Protein AF-A0A9W7IMT5-F1 (afdb_monomer)

Organism: Hibiscus trionum (NCBI:txid183268)

Secondary structure (DSSP, 8-state):
---TTSSSPPPP-----TTT-HHHHHHTT--SSS-EEEEETTEEEEEE-S---HHHHHHHHHHHHH--PPPTT---TT---EEPPP-----

Radius of gyration: 13.96 Å; Cα contacts (8 Å, |Δi|>4): 87; chains: 1; bounding box: 31×29×39 Å

Structure (mmCIF, N/CA/C/O backbone):
data_AF-A0A9W7IMT5-F1
#
_entry.id   AF-A0A9W7IMT5-F1
#
loop_
_atom_site.group_PDB
_atom_site.id
_atom_site.type_symbol
_atom_site.label_atom_id
_atom_site.label_alt_id
_atom_site.label_comp_id
_atom_site.label_asym_id
_atom_site.label_entity_id
_atom_site.label_seq_id
_atom_site.pdbx_PDB_ins_code
_atom_site.Cartn_x
_atom_site.Cartn_y
_atom_site.Cartn_z
_atom_site.occupancy
_atom_site.B_iso_or_equiv
_atom_site.auth_seq_id
_atom_site.auth_comp_id
_atom_site.auth_asym_id
_atom_site.auth_atom_id
_atom_site.pdbx_PDB_model_num
ATOM 1 N N . MET A 1 1 ? -3.008 -11.208 -5.922 1.00 51.22 1 MET A N 1
ATOM 2 C CA . MET A 1 1 ? -2.330 -10.838 -7.187 1.00 51.22 1 MET A CA 1
ATOM 3 C C . MET A 1 1 ? -1.032 -11.622 -7.287 1.00 51.22 1 MET A C 1
ATOM 5 O O . MET A 1 1 ? -0.276 -11.603 -6.329 1.00 51.22 1 MET A O 1
ATOM 9 N N . SER A 1 2 ? -0.786 -12.334 -8.387 1.00 51.12 2 SER A N 1
ATOM 10 C CA . SER A 1 2 ? 0.494 -13.015 -8.635 1.00 51.12 2 SER A CA 1
ATOM 11 C C . SER A 1 2 ? 1.158 -12.372 -9.851 1.00 51.12 2 SER A C 1
ATOM 13 O O . SER A 1 2 ? 0.550 -12.304 -10.921 1.00 51.12 2 SER A O 1
ATOM 15 N N . CYS A 1 3 ? 2.374 -11.855 -9.672 1.00 52.53 3 CYS A N 1
ATOM 16 C CA . CYS A 1 3 ? 3.188 -11.289 -10.743 1.00 52.53 3 CYS A CA 1
ATOM 17 C C . CYS A 1 3 ? 3.781 -12.448 -11.560 1.00 52.53 3 CYS A C 1
ATOM 19 O O . CYS A 1 3 ? 4.811 -13.017 -11.205 1.00 52.53 3 CYS A O 1
ATOM 21 N N . ARG A 1 4 ? 3.089 -12.848 -12.631 1.00 53.75 4 ARG A N 1
ATOM 22 C CA . ARG A 1 4 ? 3.427 -14.055 -13.406 1.00 53.75 4 ARG A CA 1
ATOM 23 C C . ARG A 1 4 ? 4.735 -13.941 -14.212 1.00 53.75 4 ARG A C 1
ATOM 25 O O . ARG A 1 4 ? 5.280 -14.967 -14.595 1.00 53.75 4 ARG A O 1
ATOM 32 N N . ASN A 1 5 ? 5.252 -12.728 -14.439 1.00 57.09 5 ASN A N 1
ATOM 33 C CA . ASN A 1 5 ? 6.320 -12.475 -15.419 1.00 57.09 5 ASN A CA 1
ATOM 34 C C . ASN A 1 5 ? 7.724 -12.207 -14.851 1.00 57.09 5 ASN A C 1
ATOM 36 O O . ASN A 1 5 ? 8.680 -12.227 -15.620 1.00 57.09 5 ASN A O 1
ATOM 40 N N . CYS A 1 6 ? 7.902 -11.973 -13.546 1.00 57.09 6 CYS A N 1
ATOM 41 C CA . CYS A 1 6 ? 9.188 -11.454 -13.051 1.00 57.09 6 CYS A CA 1
ATOM 42 C C . CYS A 1 6 ? 10.101 -12.475 -12.353 1.00 57.09 6 CYS A C 1
ATOM 44 O O . CYS A 1 6 ? 11.184 -12.087 -11.940 1.00 57.09 6 CYS A O 1
ATOM 46 N N . ARG A 1 7 ? 9.712 -13.753 -12.187 1.00 70.88 7 ARG A N 1
ATOM 47 C CA . ARG A 1 7 ? 10.432 -14.768 -11.360 1.00 70.88 7 ARG A CA 1
ATOM 48 C C . ARG A 1 7 ? 10.741 -14.333 -9.913 1.00 70.88 7 ARG A C 1
ATOM 50 O O . ARG A 1 7 ? 11.404 -15.058 -9.178 1.00 70.88 7 ARG A O 1
ATOM 57 N N . LEU A 1 8 ? 10.252 -13.170 -9.499 1.00 73.44 8 LEU A N 1
ATOM 58 C CA . LEU A 1 8 ? 10.367 -12.636 -8.154 1.00 73.44 8 LEU A CA 1
ATOM 59 C C . LEU A 1 8 ? 9.161 -13.108 -7.336 1.00 73.44 8 LEU A 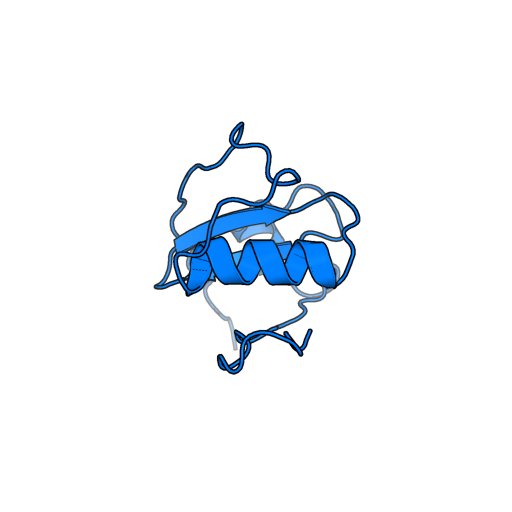C 1
ATOM 61 O O . LEU A 1 8 ? 8.057 -13.225 -7.884 1.00 73.44 8 LEU A O 1
ATOM 65 N N . PRO A 1 9 ? 9.334 -13.373 -6.031 1.00 85.69 9 PRO A N 1
ATOM 66 C CA . PRO A 1 9 ? 8.206 -13.698 -5.172 1.00 85.69 9 PRO A CA 1
ATOM 67 C C . PRO A 1 9 ? 7.195 -12.550 -5.206 1.00 85.69 9 PRO A C 1
ATOM 69 O O . PRO A 1 9 ? 7.559 -11.380 -5.278 1.00 85.69 9 PRO A O 1
ATOM 72 N N . SER A 1 10 ? 5.901 -12.853 -5.185 1.00 84.69 10 SER A N 1
ATOM 73 C CA . SER A 1 10 ? 4.902 -11.784 -5.101 1.00 84.69 10 SER A CA 1
ATOM 74 C C . SER A 1 10 ? 4.868 -11.234 -3.666 1.00 84.69 10 SER A C 1
ATOM 76 O O . SER A 1 10 ? 4.938 -12.032 -2.726 1.00 84.69 10 SER A O 1
ATOM 78 N N . PRO A 1 11 ? 4.762 -9.906 -3.463 1.00 91.19 11 PRO A N 1
ATOM 79 C CA . PRO A 1 11 ? 4.509 -9.339 -2.141 1.00 91.19 11 PRO A CA 1
ATOM 80 C C . PRO A 1 11 ? 3.237 -9.926 -1.511 1.00 91.19 11 PRO A C 1
ATOM 82 O O . PRO A 1 11 ? 2.337 -10.394 -2.215 1.00 91.19 11 PRO A O 1
ATOM 85 N N . ARG A 1 12 ? 3.141 -9.894 -0.176 1.00 93.62 12 ARG A N 1
ATOM 86 C CA . ARG A 1 12 ? 1.930 -10.346 0.525 1.00 93.62 12 ARG A CA 1
ATOM 87 C C . ARG A 1 12 ? 0.768 -9.403 0.220 1.00 93.62 12 ARG A C 1
ATOM 89 O O . ARG A 1 12 ? 0.928 -8.188 0.256 1.00 93.62 12 ARG A O 1
ATOM 96 N N . CYS A 1 13 ? -0.396 -9.982 -0.045 1.00 92.44 13 CYS A N 1
ATOM 97 C CA . CYS A 1 13 ? -1.634 -9.256 -0.287 1.00 92.44 13 CYS A CA 1
ATOM 98 C C . CYS A 1 13 ? -2.623 -9.604 0.826 1.00 92.44 13 CYS A C 1
ATOM 100 O O . CYS A 1 13 ? -2.801 -10.780 1.141 1.00 92.44 13 CYS A O 1
ATOM 102 N N . VAL A 1 14 ? -3.229 -8.581 1.419 1.00 94.81 14 VAL A N 1
ATOM 103 C CA . VAL A 1 14 ? -4.255 -8.698 2.456 1.00 94.81 14 VAL A CA 1
ATOM 104 C C . VAL A 1 14 ? -5.404 -7.786 2.048 1.00 94.81 14 VAL A C 1
ATOM 106 O O . VAL A 1 14 ? -5.162 -6.672 1.586 1.00 94.81 14 VAL A O 1
ATOM 109 N N . ALA A 1 15 ? -6.633 -8.273 2.193 1.00 94.94 15 ALA A N 1
ATOM 110 C CA . ALA A 1 15 ? -7.840 -7.475 2.042 1.00 94.94 15 ALA A CA 1
ATOM 111 C C . ALA A 1 15 ? -8.435 -7.229 3.430 1.00 94.94 15 ALA A C 1
ATOM 113 O O . ALA A 1 15 ? -8.438 -8.131 4.268 1.00 94.94 15 ALA A O 1
ATOM 114 N N . VAL A 1 16 ? -8.904 -6.009 3.660 1.00 93.88 16 VAL A N 1
ATOM 115 C CA . VAL A 1 16 ? -9.515 -5.570 4.915 1.00 93.88 16 VAL A CA 1
ATOM 116 C C . VAL A 1 16 ? -10.899 -5.040 4.578 1.00 93.88 16 VAL A C 1
ATOM 118 O O . VAL A 1 16 ? -11.039 -4.249 3.645 1.00 93.88 16 VAL A O 1
ATOM 121 N N . ASP A 1 17 ? -11.907 -5.478 5.326 1.00 94.81 17 ASP A N 1
ATOM 122 C CA . ASP A 1 17 ? -13.262 -4.957 5.189 1.00 94.81 17 ASP A CA 1
ATOM 123 C C . ASP A 1 17 ? -13.405 -3.646 5.971 1.00 94.81 17 ASP A C 1
ATOM 125 O O . ASP A 1 17 ? -13.362 -3.623 7.201 1.00 94.81 17 ASP A O 1
ATOM 129 N N . ALA A 1 18 ? -13.587 -2.547 5.244 1.00 93.81 18 ALA A N 1
ATOM 130 C CA . ALA A 1 18 ? -13.731 -1.213 5.813 1.00 93.81 18 ALA A CA 1
ATOM 131 C C . ALA A 1 18 ? -15.046 -0.992 6.580 1.00 93.81 18 ALA A C 1
ATOM 133 O O . ALA A 1 18 ? -15.141 -0.051 7.371 1.00 93.81 18 ALA A O 1
ATOM 134 N N . VAL A 1 19 ? -16.055 -1.836 6.344 1.00 94.25 19 VAL A N 1
ATOM 135 C CA . VAL A 1 19 ? -17.339 -1.796 7.058 1.00 94.25 19 VAL A CA 1
ATOM 136 C C . VAL A 1 19 ? -17.235 -2.487 8.419 1.00 94.25 19 VAL A C 1
ATOM 138 O O . VAL A 1 19 ? -18.041 -2.214 9.297 1.00 94.25 19 VAL A O 1
ATOM 141 N N . VAL A 1 20 ? -16.234 -3.349 8.615 1.00 95.06 20 VAL A N 1
ATOM 142 C CA . VAL A 1 20 ? -15.992 -4.048 9.886 1.00 95.06 20 VAL A CA 1
ATOM 143 C C . VAL A 1 20 ? -14.864 -3.377 10.676 1.00 95.06 20 VAL A C 1
ATOM 145 O O . VAL A 1 20 ? -14.997 -3.128 11.871 1.00 95.06 20 VAL A O 1
ATOM 148 N N . GLU A 1 21 ? -13.759 -3.036 10.012 1.00 93.12 21 GLU A N 1
ATOM 149 C CA . GLU A 1 21 ? -12.512 -2.582 10.642 1.00 93.12 21 GLU A CA 1
ATOM 150 C C 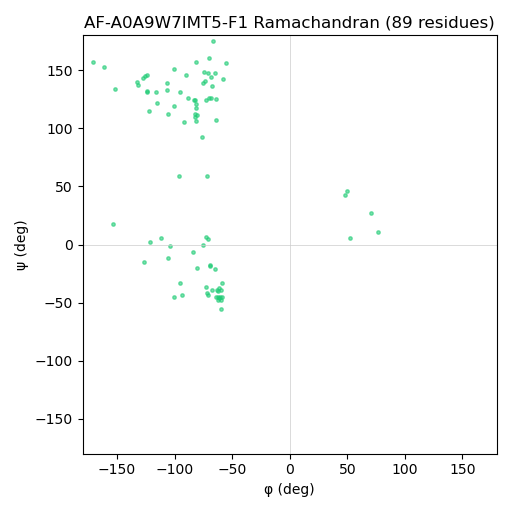. GLU A 1 21 ? -12.406 -1.046 10.692 1.00 93.12 21 GLU A C 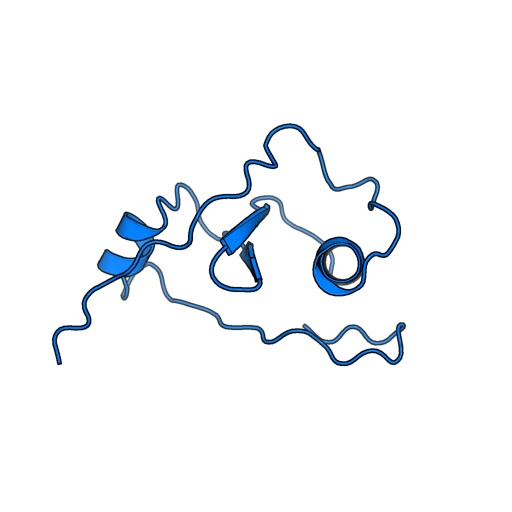1
ATOM 152 O O . GLU A 1 21 ? -11.481 -0.435 10.145 1.00 93.12 21 GLU A O 1
ATOM 157 N N . HIS A 1 22 ? -13.370 -0.395 11.346 1.00 91.88 22 HIS A N 1
ATOM 158 C CA . HIS A 1 22 ? -13.467 1.071 11.391 1.00 91.88 22 HIS A CA 1
ATOM 159 C C . HIS A 1 22 ? -12.239 1.761 12.003 1.00 91.88 22 HIS A C 1
ATOM 161 O O . HIS A 1 22 ? -11.799 2.794 11.493 1.00 91.88 22 HIS A O 1
ATOM 167 N N . ASP A 1 23 ? -11.651 1.185 13.056 1.00 92.25 23 ASP A N 1
ATOM 168 C CA . ASP A 1 23 ? -10.463 1.743 13.714 1.00 92.25 23 ASP A CA 1
ATOM 169 C C . ASP A 1 23 ? -9.267 1.784 12.757 1.00 92.25 23 ASP A C 1
ATOM 171 O O . ASP A 1 23 ? -8.515 2.761 12.719 1.00 92.25 23 ASP A O 1
ATOM 175 N N . LEU A 1 24 ? -9.113 0.744 11.932 1.00 91.94 24 LEU A N 1
A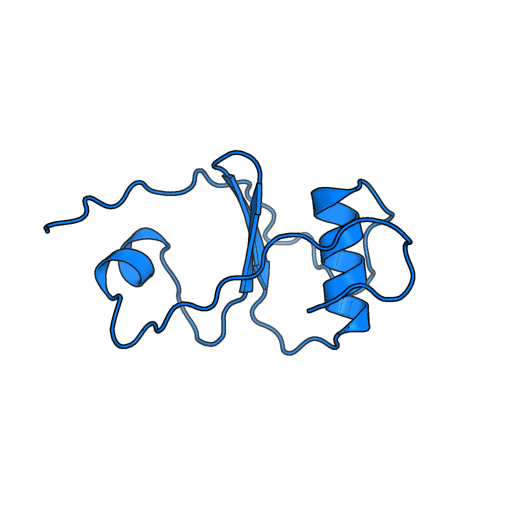TOM 176 C CA . LEU A 1 24 ? -8.033 0.654 10.958 1.00 91.94 24 LEU A CA 1
ATOM 177 C C . LEU A 1 24 ? -8.246 1.632 9.797 1.00 91.94 24 LEU A C 1
ATOM 179 O O . LEU A 1 24 ? -7.300 2.303 9.385 1.00 91.94 24 LEU A O 1
ATOM 183 N N . VAL A 1 25 ? -9.484 1.760 9.313 1.00 92.69 25 VAL A N 1
ATOM 184 C CA . VAL A 1 25 ? -9.878 2.747 8.293 1.00 92.69 25 VAL A CA 1
ATOM 185 C C . VAL A 1 25 ? -9.604 4.171 8.772 1.00 92.69 25 VAL A C 1
ATOM 187 O O . VAL A 1 25 ? -8.990 4.956 8.044 1.00 92.69 25 VAL A O 1
ATOM 190 N N . SER A 1 26 ? -10.010 4.487 10.005 1.00 91.69 26 SER A N 1
ATOM 191 C CA . SER A 1 26 ? -9.793 5.796 10.616 1.00 91.69 26 SER A CA 1
ATOM 192 C C . SER A 1 26 ? -8.307 6.077 10.812 1.00 91.69 26 SER A C 1
ATOM 194 O O . SER A 1 26 ? -7.844 7.166 10.480 1.00 91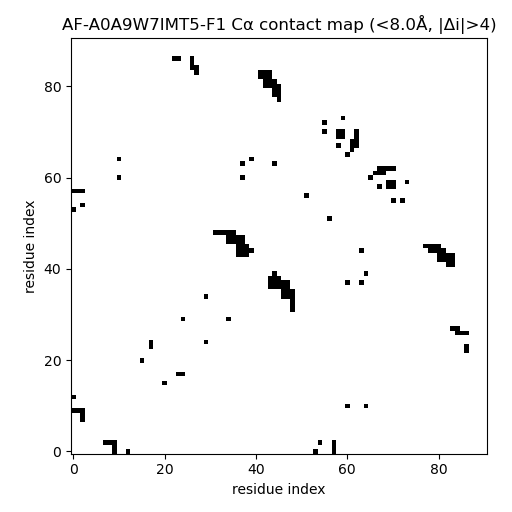.69 26 SER A O 1
ATOM 196 N N . ALA A 1 27 ? -7.544 5.109 11.324 1.00 92.25 27 ALA A N 1
ATOM 197 C CA . ALA A 1 27 ? -6.113 5.273 11.544 1.00 92.25 27 ALA A CA 1
ATOM 198 C C . ALA A 1 27 ? -5.373 5.510 10.224 1.00 92.25 27 ALA A C 1
ATOM 200 O O . ALA A 1 27 ? -4.555 6.423 10.123 1.00 92.25 27 ALA A O 1
ATOM 201 N N . LEU A 1 28 ? -5.693 4.723 9.194 1.00 91.19 28 LEU A N 1
ATOM 202 C CA . LEU A 1 28 ? -5.116 4.863 7.863 1.00 91.19 28 LEU A CA 1
ATOM 203 C C . LEU A 1 28 ? -5.680 6.057 7.086 1.00 91.19 28 LEU A C 1
ATOM 205 O O . LEU A 1 28 ? -5.226 6.261 5.967 1.00 91.19 28 LEU A O 1
ATOM 209 N N . ASN A 1 29 ? -6.617 6.843 7.621 1.00 90.75 29 ASN A N 1
ATOM 210 C CA . ASN A 1 29 ? -7.228 7.984 6.932 1.00 90.75 29 ASN A CA 1
ATOM 211 C C . ASN A 1 29 ? -7.686 7.645 5.494 1.00 90.75 29 ASN A C 1
ATOM 213 O O . ASN A 1 29 ? -7.418 8.382 4.539 1.00 90.75 29 ASN A O 1
ATOM 217 N N . VAL A 1 30 ? -8.309 6.475 5.318 1.00 91.44 30 VAL A N 1
ATOM 218 C CA . VAL A 1 30 ? -8.816 6.041 4.008 1.00 91.44 30 VAL A CA 1
ATOM 219 C C . VAL A 1 30 ? -10.008 6.918 3.642 1.00 91.44 30 VAL A C 1
ATOM 221 O O . VAL A 1 30 ? -10.954 7.034 4.415 1.00 91.44 30 VAL A O 1
ATOM 224 N N . SER A 1 31 ? -9.972 7.543 2.463 1.00 85.94 31 SER A N 1
ATOM 225 C CA . SER A 1 31 ? -10.990 8.527 2.060 1.00 85.94 31 SER A CA 1
ATOM 226 C C . SER A 1 31 ? -11.888 8.059 0.910 1.00 85.94 31 SER A C 1
ATOM 228 O O . SER A 1 31 ? -12.667 8.851 0.386 1.00 85.94 31 SER A O 1
ATOM 230 N N . GLY A 1 32 ? -11.749 6.811 0.466 1.00 89.44 32 GLY A N 1
ATOM 231 C CA . GLY A 1 32 ? -12.534 6.225 -0.618 1.00 89.44 32 GLY A CA 1
ATOM 232 C C . GLY A 1 32 ? -12.293 4.723 -0.729 1.00 89.44 32 GLY A C 1
ATOM 233 O O . GLY A 1 32 ? -11.266 4.227 -0.270 1.00 89.44 32 GLY A O 1
ATOM 234 N N . PHE A 1 33 ? -13.244 4.002 -1.325 1.00 91.94 33 PHE A N 1
ATOM 235 C CA . PHE A 1 33 ? -13.193 2.544 -1.443 1.00 91.94 33 PHE A CA 1
ATOM 236 C C . PHE A 1 33 ? -13.524 2.090 -2.874 1.00 91.94 33 PHE A C 1
ATOM 238 O O . PHE A 1 33 ? -14.462 2.628 -3.466 1.00 91.94 33 PHE A O 1
ATOM 245 N N . PRO A 1 34 ? -12.811 1.082 -3.417 1.00 91.56 34 PRO A N 1
ATOM 246 C CA . PRO A 1 34 ? -11.650 0.410 -2.820 1.00 91.56 34 PRO A CA 1
ATOM 247 C C . PRO A 1 34 ? -10.371 1.273 -2.877 1.00 91.56 34 PRO A C 1
ATOM 249 O O . PRO A 1 34 ? -10.170 2.031 -3.820 1.00 91.56 34 PRO A O 1
ATOM 252 N N . GLU A 1 35 ? -9.486 1.127 -1.886 1.00 92.56 35 GLU A N 1
ATOM 253 C CA . GLU A 1 35 ? -8.144 1.737 -1.871 1.00 92.56 35 GLU A CA 1
ATOM 254 C C . GLU A 1 35 ? -7.089 0.638 -1.681 1.00 92.56 35 GLU A C 1
ATOM 256 O O . GLU A 1 35 ? -7.207 -0.206 -0.791 1.00 92.56 35 GLU A O 1
ATOM 261 N N . VAL A 1 36 ? -6.043 0.642 -2.511 1.00 93.38 36 VAL A N 1
ATOM 262 C CA . VAL A 1 36 ? -4.907 -0.281 -2.394 1.00 93.38 36 VAL A CA 1
ATOM 263 C C . VAL A 1 36 ? -3.710 0.478 -1.838 1.00 93.38 36 VAL A C 1
ATOM 265 O O . VAL A 1 36 ? -3.138 1.341 -2.500 1.00 93.38 36 VAL A O 1
ATOM 268 N N . THR A 1 37 ? -3.302 0.138 -0.616 1.00 92.94 37 THR A N 1
ATOM 269 C CA . THR A 1 37 ? -2.164 0.782 0.054 1.00 92.94 37 THR A CA 1
ATOM 270 C C . THR A 1 37 ? -0.910 -0.085 -0.041 1.00 92.94 37 THR A C 1
ATOM 272 O O . THR A 1 37 ? -0.864 -1.202 0.477 1.00 92.94 37 THR A O 1
ATOM 275 N N . PHE A 1 38 ? 0.142 0.442 -0.666 1.00 93.31 38 PHE A N 1
ATOM 276 C CA . PHE A 1 38 ? 1.456 -0.194 -0.729 1.00 93.31 38 PHE A CA 1
ATOM 277 C C . PHE A 1 38 ? 2.235 0.108 0.546 1.00 93.31 38 PHE A C 1
ATOM 279 O O . PHE A 1 38 ? 2.460 1.268 0.887 1.00 93.31 38 PHE A O 1
ATOM 286 N N . THR A 1 39 ? 2.686 -0.934 1.241 1.00 93.69 39 THR A N 1
ATOM 287 C CA . THR A 1 39 ? 3.436 -0.801 2.497 1.00 93.69 39 THR A CA 1
ATOM 288 C C . THR A 1 39 ? 4.749 -1.569 2.459 1.00 93.69 39 THR A C 1
ATOM 290 O O . THR A 1 39 ? 4.832 -2.661 1.897 1.00 93.69 39 THR A O 1
ATOM 293 N N . LYS A 1 40 ? 5.801 -1.018 3.067 1.00 92.44 40 LYS A N 1
ATOM 294 C CA . LYS A 1 40 ? 7.097 -1.694 3.227 1.00 92.44 40 LYS A CA 1
ATOM 295 C C . LYS A 1 40 ? 7.793 -1.178 4.480 1.00 92.44 40 LYS A C 1
ATOM 297 O O . LYS A 1 40 ? 7.855 0.027 4.696 1.00 92.44 40 LYS A O 1
ATOM 302 N N . ALA A 1 41 ? 8.324 -2.093 5.294 1.00 90.75 41 ALA A N 1
ATOM 303 C CA . ALA A 1 41 ? 9.115 -1.771 6.487 1.00 90.75 41 ALA A CA 1
ATOM 304 C C . ALA A 1 41 ? 8.450 -0.740 7.432 1.00 90.75 41 ALA A C 1
ATOM 306 O O . ALA A 1 41 ? 9.087 0.221 7.858 1.00 90.75 41 ALA A O 1
ATOM 307 N N . GLY A 1 42 ? 7.156 -0.913 7.731 1.00 89.00 42 GLY A N 1
ATOM 308 C CA . GLY A 1 42 ? 6.431 -0.025 8.653 1.00 89.00 42 GLY A CA 1
ATOM 309 C C . GLY A 1 42 ? 6.032 1.334 8.062 1.00 89.00 42 GLY A C 1
ATOM 310 O O . GLY A 1 42 ? 5.608 2.223 8.800 1.00 89.00 42 GLY A O 1
ATOM 311 N N . LYS A 1 43 ? 6.171 1.520 6.745 1.00 91.75 43 LYS A N 1
ATOM 312 C CA . LYS A 1 43 ? 5.832 2.764 6.046 1.00 91.75 43 LYS A CA 1
ATOM 313 C C . LYS A 1 43 ? 4.830 2.522 4.926 1.00 91.75 43 LYS A C 1
ATOM 315 O O . LYS A 1 43 ? 4.879 1.484 4.262 1.00 91.75 43 LYS A O 1
ATOM 320 N N . ILE A 1 44 ? 3.962 3.500 4.709 1.00 92.62 44 ILE A N 1
ATOM 321 C CA . ILE A 1 44 ? 3.093 3.605 3.542 1.00 92.62 44 ILE A CA 1
ATOM 322 C C . ILE A 1 44 ? 3.913 4.253 2.430 1.00 92.62 44 ILE A C 1
ATOM 324 O O . ILE A 1 44 ? 4.515 5.307 2.623 1.00 92.62 44 ILE A O 1
ATOM 328 N N . LEU A 1 45 ? 3.990 3.575 1.290 1.00 91.88 45 LEU 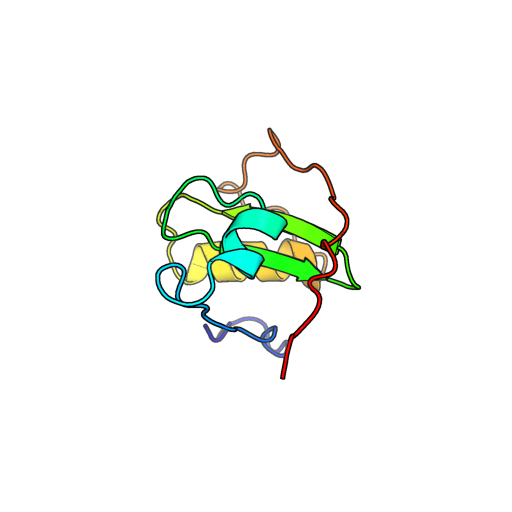A N 1
ATOM 329 C CA . LEU A 1 45 ? 4.729 4.033 0.118 1.00 91.88 45 LEU A CA 1
ATOM 330 C C . LEU A 1 45 ? 3.825 4.793 -0.848 1.00 91.88 45 LEU A C 1
ATOM 332 O O . LEU A 1 45 ? 4.240 5.815 -1.375 1.00 91.88 45 LEU A O 1
ATOM 336 N N . TYR A 1 46 ? 2.617 4.274 -1.077 1.00 91.75 46 TYR A N 1
ATOM 337 C CA . TYR A 1 46 ? 1.667 4.819 -2.041 1.00 91.75 46 TYR A CA 1
ATOM 338 C C . TYR A 1 46 ? 0.252 4.315 -1.758 1.00 91.75 46 TYR A C 1
ATOM 340 O O . TYR A 1 46 ? 0.077 3.209 -1.236 1.00 91.75 46 TYR A O 1
ATOM 348 N N . ARG A 1 47 ? -0.751 5.107 -2.140 1.00 91.50 47 ARG A N 1
ATOM 349 C CA . ARG A 1 47 ? -2.174 4.756 -2.076 1.00 91.50 47 ARG A CA 1
ATOM 350 C C . ARG A 1 47 ? -2.774 4.872 -3.464 1.00 91.50 47 ARG A C 1
ATOM 352 O O . ARG A 1 47 ? -2.853 5.960 -4.023 1.00 91.50 47 ARG A O 1
ATOM 359 N N . GLU A 1 48 ? -3.204 3.742 -3.997 1.00 91.62 48 GLU A N 1
ATOM 360 C CA . GLU A 1 48 ? -3.865 3.652 -5.288 1.00 91.62 48 GLU A CA 1
ATOM 361 C C . GLU A 1 48 ? -5.384 3.659 -5.096 1.00 91.62 48 GLU A C 1
ATOM 363 O O . GLU A 1 48 ? -5.919 2.907 -4.278 1.00 91.62 48 GLU A O 1
ATOM 368 N N . ARG A 1 49 ? -6.069 4.507 -5.863 1.00 89.56 49 ARG A N 1
ATOM 369 C CA . ARG A 1 49 ? -7.527 4.715 -5.801 1.00 89.56 49 ARG A CA 1
ATOM 370 C C . ARG A 1 49 ? -8.210 4.547 -7.154 1.00 89.56 49 ARG A C 1
ATOM 372 O O . ARG A 1 49 ? -9.431 4.445 -7.212 1.00 89.56 49 ARG A O 1
ATOM 379 N N . ALA A 1 50 ? -7.451 4.545 -8.243 1.00 89.88 50 ALA A N 1
ATOM 380 C CA . ALA A 1 50 ? -7.965 4.271 -9.568 1.00 89.88 50 ALA A CA 1
ATOM 381 C C . ALA A 1 50 ? -8.093 2.761 -9.797 1.00 89.88 50 ALA A C 1
ATOM 383 O O . ALA A 1 50 ? -7.416 1.934 -9.181 1.00 89.88 50 ALA A O 1
ATOM 384 N N . ILE A 1 51 ? -8.966 2.399 -10.733 1.00 90.44 51 ILE A N 1
ATOM 385 C CA . ILE A 1 51 ? -9.078 1.024 -11.211 1.00 90.44 51 ILE A CA 1
ATOM 386 C C . ILE A 1 51 ? -7.857 0.738 -12.078 1.00 90.44 51 ILE A C 1
ATOM 388 O O . ILE A 1 51 ? -7.588 1.454 -13.041 1.00 90.44 51 ILE A O 1
ATOM 392 N N . ARG A 1 52 ? -7.120 -0.316 -11.734 1.00 91.75 52 ARG A N 1
ATOM 393 C CA . ARG A 1 52 ? -5.878 -0.698 -12.409 1.00 91.75 52 ARG A CA 1
AT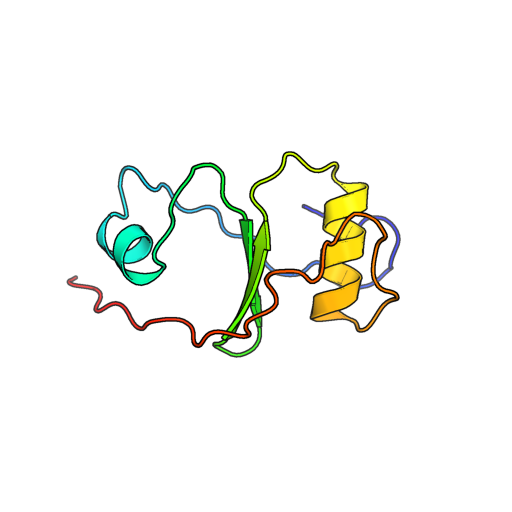OM 394 C C . ARG A 1 52 ? -5.941 -2.139 -12.862 1.00 91.75 52 ARG A C 1
ATOM 396 O O . ARG A 1 52 ? -6.499 -3.004 -12.185 1.00 91.75 52 ARG A O 1
ATOM 403 N N . THR A 1 53 ? -5.322 -2.405 -14.000 1.00 92.94 53 THR A N 1
ATOM 404 C CA . THR A 1 53 ? -5.136 -3.767 -14.490 1.00 92.94 53 THR A CA 1
ATOM 405 C C . THR A 1 53 ? -4.132 -4.526 -13.622 1.00 92.94 53 THR A C 1
ATOM 407 O O . THR A 1 53 ? -3.296 -3.951 -12.920 1.00 92.94 53 THR A O 1
ATOM 410 N N . ALA A 1 54 ? -4.173 -5.857 -13.699 1.00 91.31 54 ALA A N 1
ATOM 411 C CA . ALA A 1 54 ? -3.204 -6.702 -13.005 1.00 91.31 54 ALA A CA 1
ATOM 412 C C . ALA A 1 54 ? -1.752 -6.416 -13.440 1.00 91.31 54 ALA A C 1
ATOM 414 O O . ALA A 1 54 ? -0.843 -6.517 -12.618 1.00 91.31 54 ALA A O 1
ATOM 415 N N . ASP A 1 55 ? -1.535 -6.050 -14.707 1.00 90.38 55 ASP A N 1
ATOM 416 C CA . ASP A 1 55 ? -0.210 -5.714 -15.238 1.00 90.38 55 ASP A CA 1
ATOM 417 C C . ASP A 1 55 ? 0.307 -4.378 -14.685 1.00 90.38 55 ASP A C 1
ATOM 419 O O . ASP A 1 55 ? 1.450 -4.288 -14.238 1.00 90.38 55 ASP A O 1
ATOM 423 N N . GLU A 1 56 ? -0.547 -3.358 -14.615 1.00 92.19 56 GLU A N 1
ATOM 424 C CA . GLU A 1 56 ? -0.189 -2.072 -14.011 1.00 92.19 56 GLU A CA 1
ATOM 425 C C . GLU A 1 56 ? 0.154 -2.225 -12.530 1.00 92.19 56 GLU A C 1
ATOM 427 O O . GLU A 1 56 ? 1.206 -1.761 -12.091 1.00 92.19 56 GLU A O 1
ATOM 432 N N . LEU A 1 57 ? -0.682 -2.935 -11.765 1.00 91.75 57 LEU A N 1
ATOM 433 C CA . LEU A 1 57 ? -0.419 -3.213 -10.349 1.00 91.75 57 LEU A CA 1
ATOM 434 C C . LEU A 1 57 ? 0.860 -4.028 -10.164 1.00 91.75 57 LEU A C 1
ATOM 436 O O . LEU A 1 57 ? 1.633 -3.773 -9.243 1.00 91.75 57 LEU A O 1
ATOM 440 N N . SER A 1 58 ? 1.123 -4.972 -11.065 1.00 90.56 58 SER A N 1
ATOM 441 C CA . SER A 1 58 ? 2.367 -5.734 -11.096 1.00 90.56 58 SER A CA 1
ATOM 442 C C . SER A 1 58 ? 3.592 -4.837 -11.293 1.00 90.56 58 SER A C 1
ATOM 444 O O . SER A 1 58 ? 4.572 -4.965 -10.556 1.00 90.56 58 SER A O 1
ATOM 446 N N . LYS A 1 59 ? 3.532 -3.882 -12.227 1.00 90.31 59 LYS A N 1
ATOM 447 C CA . LYS A 1 59 ? 4.613 -2.914 -12.466 1.00 90.31 59 LYS A CA 1
ATOM 448 C C . LYS A 1 59 ? 4.796 -1.952 -11.290 1.00 90.31 59 LYS A C 1
ATOM 450 O O . LYS A 1 59 ? 5.932 -1.687 -10.906 1.00 90.31 59 LYS A O 1
ATOM 455 N N . MET A 1 60 ? 3.708 -1.493 -10.669 1.00 91.94 60 MET A N 1
ATOM 456 C CA . MET A 1 60 ? 3.764 -0.684 -9.444 1.00 91.94 60 MET A CA 1
ATOM 457 C C . MET A 1 60 ? 4.415 -1.449 -8.285 1.00 91.94 60 MET A C 1
ATOM 459 O O . MET A 1 60 ? 5.319 -0.929 -7.631 1.00 91.94 60 MET A O 1
ATOM 463 N N . MET A 1 61 ? 4.035 -2.713 -8.065 1.00 92.06 61 MET A N 1
ATOM 464 C CA . MET A 1 61 ? 4.696 -3.575 -7.078 1.00 92.06 61 MET A CA 1
ATOM 465 C C . MET A 1 61 ? 6.190 -3.729 -7.383 1.00 92.06 61 MET A C 1
ATOM 467 O O . MET A 1 61 ? 7.014 -3.616 -6.478 1.00 92.06 61 MET A O 1
ATOM 471 N N . ALA A 1 62 ? 6.557 -3.967 -8.644 1.00 91.19 62 ALA A N 1
ATOM 472 C CA . ALA A 1 62 ? 7.954 -4.118 -9.034 1.00 91.19 62 ALA A CA 1
ATOM 473 C C . ALA A 1 62 ? 8.775 -2.845 -8.776 1.00 91.19 62 ALA A C 1
ATOM 475 O O . ALA A 1 62 ? 9.898 -2.935 -8.278 1.00 91.19 62 ALA A O 1
ATOM 476 N N . PHE A 1 63 ? 8.200 -1.670 -9.040 1.00 91.50 63 PHE A N 1
ATOM 477 C CA . PHE A 1 63 ? 8.807 -0.379 -8.725 1.00 91.50 63 PHE A CA 1
ATOM 478 C C . PHE A 1 63 ? 9.069 -0.236 -7.216 1.00 91.50 63 PHE A C 1
ATOM 480 O O . PHE A 1 63 ? 10.216 -0.076 -6.799 1.00 91.50 63 PHE A O 1
ATOM 487 N N . PHE A 1 64 ? 8.041 -0.395 -6.376 1.00 91.56 64 PHE A N 1
ATOM 488 C CA . PHE A 1 64 ? 8.158 -0.163 -4.929 1.00 91.56 64 PHE A CA 1
ATOM 489 C C . PHE A 1 64 ? 8.950 -1.239 -4.169 1.00 91.56 64 PHE A C 1
ATOM 491 O O . PHE A 1 64 ? 9.665 -0.939 -3.204 1.00 91.56 64 PHE A O 1
ATOM 498 N N . TYR A 1 65 ? 8.824 -2.510 -4.556 1.00 91.81 65 TYR A N 1
ATOM 499 C CA . TYR A 1 65 ? 9.424 -3.616 -3.807 1.00 91.81 65 TYR A CA 1
ATOM 500 C C . TYR A 1 65 ? 10.783 -4.045 -4.343 1.00 91.81 65 TYR A C 1
ATOM 502 O O . TYR A 1 65 ? 11.633 -4.404 -3.522 1.00 91.81 65 TYR A O 1
ATOM 510 N N . TYR A 1 66 ? 10.997 -3.951 -5.657 1.00 90.88 66 TYR A N 1
ATOM 511 C CA . TYR A 1 66 ? 12.155 -4.523 -6.349 1.00 90.88 66 TYR A CA 1
ATOM 512 C C . TYR A 1 66 ? 13.006 -3.495 -7.105 1.00 90.88 66 TYR A C 1
ATOM 514 O O . TYR A 1 66 ? 13.995 -3.881 -7.717 1.00 90.88 66 TYR A O 1
ATOM 522 N N . GLY A 1 67 ? 12.664 -2.202 -7.044 1.00 88.81 67 GLY A N 1
ATOM 523 C CA . GLY A 1 67 ? 13.451 -1.139 -7.674 1.00 88.81 67 GLY A CA 1
ATOM 524 C C . GLY A 1 67 ? 13.387 -1.148 -9.202 1.00 88.81 67 GLY A C 1
ATOM 525 O O . GLY A 1 67 ? 14.337 -0.724 -9.855 1.00 88.81 67 GLY A O 1
ATOM 526 N N . ALA A 1 68 ? 12.296 -1.663 -9.782 1.00 90.31 68 ALA A N 1
ATOM 527 C CA . ALA A 1 68 ? 12.073 -1.611 -11.225 1.00 90.31 68 ALA A CA 1
ATOM 528 C C . ALA A 1 68 ? 11.866 -0.167 -11.721 1.00 90.31 68 ALA A C 1
ATOM 530 O O . ALA A 1 68 ? 11.787 0.771 -10.934 1.00 90.31 68 ALA A O 1
ATOM 531 N N . ALA A 1 69 ? 11.745 0.018 -13.037 1.00 89.88 69 ALA A N 1
ATOM 532 C CA . ALA A 1 69 ? 11.423 1.319 -13.615 1.00 89.88 69 ALA A CA 1
ATOM 533 C C . ALA A 1 69 ? 10.017 1.794 -13.207 1.00 89.88 69 ALA A C 1
ATOM 535 O O . ALA A 1 69 ? 9.092 0.992 -13.045 1.00 89.88 69 ALA A O 1
ATOM 536 N N . LYS A 1 70 ? 9.854 3.113 -13.072 1.00 90.19 70 LYS A N 1
ATOM 537 C CA . LYS A 1 70 ? 8.574 3.737 -12.728 1.00 90.19 70 LYS A CA 1
ATOM 538 C C . LYS A 1 70 ? 7.538 3.484 -13.838 1.00 90.19 70 LYS A C 1
ATOM 540 O O . LYS A 1 70 ? 7.810 3.836 -14.987 1.00 90.19 70 LYS A O 1
ATOM 545 N N . PRO A 1 71 ? 6.357 2.912 -13.538 1.00 90.44 71 PRO A N 1
ATOM 546 C CA . PRO A 1 71 ? 5.324 2.735 -14.548 1.00 90.44 71 PRO A CA 1
ATOM 547 C C . PRO A 1 71 ? 4.689 4.080 -14.941 1.00 90.44 71 PRO A C 1
ATOM 549 O O . PRO A 1 71 ? 4.544 4.958 -14.089 1.00 90.44 71 PRO A O 1
ATOM 552 N N . PRO A 1 72 ? 4.251 4.237 -16.204 1.00 88.75 72 PRO A N 1
ATOM 553 C CA . PRO A 1 72 ? 3.668 5.487 -16.705 1.00 88.75 72 PRO A CA 1
ATOM 554 C C . PRO A 1 72 ? 2.350 5.851 -16.018 1.00 88.75 72 PRO A C 1
ATOM 556 O O . PRO A 1 72 ? 1.945 7.003 -16.024 1.00 88.75 72 PRO A O 1
ATOM 559 N N . CYS A 1 73 ? 1.684 4.865 -15.426 1.00 86.31 73 CYS A N 1
ATOM 560 C CA . CYS A 1 73 ? 0.391 5.012 -14.789 1.00 86.31 73 CYS A CA 1
ATOM 561 C C . CYS A 1 73 ? 0.493 5.528 -13.335 1.00 86.31 73 CYS A C 1
ATOM 563 O O . CYS A 1 73 ? -0.531 5.814 -12.717 1.00 86.31 73 CYS A O 1
ATOM 565 N N . LEU A 1 74 ? 1.711 5.650 -12.791 1.00 87.06 74 LEU A N 1
ATOM 566 C CA . LEU A 1 74 ? 1.976 6.173 -11.453 1.00 87.06 74 LEU A CA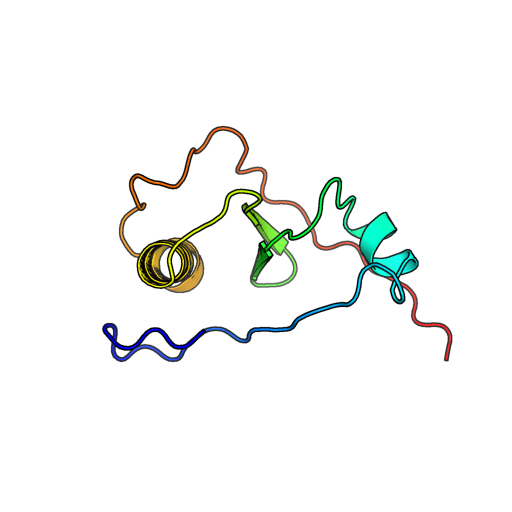 1
ATOM 567 C C . LEU A 1 74 ? 2.232 7.686 -11.517 1.00 87.06 74 LEU A C 1
ATOM 569 O O . LEU A 1 74 ? 3.317 8.131 -11.907 1.00 87.06 74 LEU A O 1
ATOM 573 N N . ASP A 1 75 ? 1.261 8.483 -11.090 1.00 73.56 75 ASP A N 1
ATOM 574 C CA . ASP A 1 75 ? 1.418 9.932 -10.970 1.00 73.56 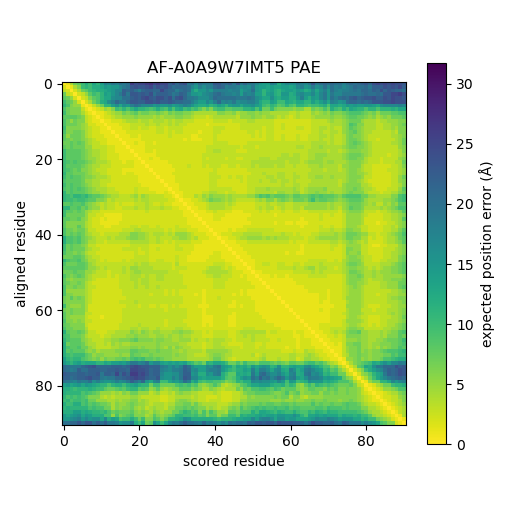75 ASP A CA 1
ATOM 575 C C . ASP A 1 75 ? 2.141 10.265 -9.656 1.00 73.56 75 ASP A C 1
ATOM 577 O O . ASP A 1 75 ? 1.673 9.924 -8.573 1.00 73.56 75 ASP A O 1
ATOM 581 N N . CYS A 1 76 ? 3.300 10.934 -9.734 1.00 58.09 76 CYS A N 1
ATOM 582 C CA . CYS A 1 76 ? 4.137 11.262 -8.561 1.00 58.09 76 CYS A CA 1
ATOM 583 C C . CYS A 1 76 ? 3.539 12.346 -7.650 1.00 58.09 76 CYS A C 1
ATOM 585 O O . CYS A 1 76 ? 4.188 12.791 -6.704 1.00 58.09 76 CYS A O 1
ATOM 587 N N . THR A 1 77 ? 2.326 12.818 -7.924 1.00 52.59 77 THR A N 1
ATOM 588 C CA . THR A 1 77 ? 1.750 14.016 -7.300 1.00 52.59 77 THR A CA 1
ATOM 589 C C . THR A 1 77 ? 1.347 13.814 -5.829 1.00 52.59 77 THR A C 1
ATOM 591 O O . THR A 1 77 ? 0.780 14.716 -5.220 1.00 52.59 77 THR A O 1
ATOM 594 N N . GLY A 1 78 ? 1.655 12.664 -5.221 1.00 52.94 78 GLY A N 1
ATOM 595 C CA . GLY A 1 78 ? 1.268 12.349 -3.845 1.00 52.94 78 GLY A CA 1
ATOM 596 C C . GLY A 1 78 ? 2.163 11.351 -3.111 1.00 52.94 78 GLY A C 1
ATOM 597 O O . GLY A 1 78 ? 1.718 10.821 -2.099 1.00 52.94 78 GLY A O 1
ATOM 598 N N . ASP A 1 79 ? 3.397 11.099 -3.571 1.00 56.12 79 ASP A N 1
ATOM 599 C CA . ASP A 1 79 ? 4.340 10.150 -2.945 1.00 56.12 79 ASP A CA 1
ATOM 600 C C . ASP A 1 79 ? 4.907 10.694 -1.613 1.00 56.12 79 ASP A C 1
ATOM 602 O O . ASP A 1 79 ? 6.112 10.886 -1.433 1.00 56.12 79 ASP A O 1
ATOM 606 N N . ARG A 1 80 ? 4.039 10.985 -0.642 1.00 62.91 80 ARG A N 1
ATOM 607 C CA . ARG A 1 80 ? 4.448 11.209 0.742 1.00 62.91 80 ARG A CA 1
ATOM 608 C C . ARG A 1 80 ? 4.622 9.844 1.383 1.00 62.91 80 ARG A C 1
ATOM 610 O O . ARG A 1 80 ? 3.655 9.149 1.673 1.00 62.91 80 ARG A O 1
ATOM 617 N N . GLN A 1 81 ? 5.875 9.455 1.602 1.00 76.25 81 GLN A N 1
ATOM 618 C CA . GLN A 1 81 ? 6.162 8.289 2.424 1.00 76.25 81 GLN A CA 1
ATOM 619 C C . GLN A 1 81 ? 5.693 8.579 3.858 1.00 76.25 81 GLN A C 1
ATOM 621 O O . GLN A 1 81 ? 6.307 9.361 4.583 1.00 76.25 81 GLN A O 1
ATOM 626 N N . GLU A 1 82 ? 4.596 7.947 4.257 1.00 84.75 82 GLU A N 1
ATOM 627 C CA . GLU A 1 82 ? 3.959 8.129 5.560 1.00 84.75 82 GLU A CA 1
ATOM 628 C C . GLU A 1 82 ? 4.338 6.976 6.496 1.00 84.75 82 GLU A C 1
ATOM 630 O O . GLU A 1 82 ? 4.615 5.852 6.067 1.00 84.75 82 GLU A O 1
ATOM 635 N N . ARG A 1 83 ? 4.375 7.229 7.806 1.00 87.62 83 ARG A N 1
ATOM 636 C CA . ARG A 1 83 ? 4.507 6.136 8.781 1.00 87.62 83 ARG A CA 1
ATOM 637 C C . ARG A 1 83 ? 3.180 5.388 8.864 1.00 87.62 83 ARG A C 1
ATOM 639 O O . ARG A 1 83 ? 2.130 6.022 8.858 1.00 87.62 83 ARG A O 1
ATOM 646 N N . ILE A 1 84 ? 3.228 4.060 8.969 1.00 89.88 84 ILE A N 1
ATOM 647 C CA . ILE A 1 84 ? 2.014 3.286 9.249 1.00 89.88 84 ILE A CA 1
ATOM 648 C C . ILE A 1 84 ? 1.572 3.618 10.684 1.00 89.88 84 ILE A C 1
ATOM 650 O O . ILE A 1 84 ? 2.393 3.516 11.600 1.00 89.88 84 ILE A O 1
ATOM 654 N N . PRO A 1 85 ? 0.314 4.036 10.893 1.00 89.19 85 PRO A N 1
ATOM 655 C CA . PRO A 1 85 ? -0.225 4.307 12.218 1.00 89.19 85 PRO A CA 1
ATOM 656 C C . PRO A 1 85 ? -0.370 3.006 13.015 1.00 89.19 85 PRO A C 1
ATOM 658 O O . PRO A 1 85 ? -0.715 1.957 12.470 1.00 89.19 85 PRO A O 1
ATOM 661 N N . THR A 1 86 ? -0.125 3.075 14.322 1.00 86.94 86 THR A N 1
ATOM 662 C CA . THR A 1 86 ? -0.321 1.938 15.229 1.00 86.94 86 THR A CA 1
ATOM 663 C C . THR A 1 86 ? -1.753 1.944 15.749 1.00 86.94 86 THR A C 1
ATOM 665 O O . THR A 1 86 ? -2.190 2.937 16.325 1.00 86.94 86 THR A O 1
ATOM 668 N N . VAL A 1 87 ? -2.461 0.825 15.596 1.00 86.88 87 VAL A N 1
ATOM 669 C CA . VAL A 1 87 ? -3.808 0.628 16.149 1.00 86.88 87 VAL A CA 1
ATOM 670 C C . VAL A 1 87 ? -3.722 -0.331 17.333 1.00 86.88 87 VAL A C 1
ATOM 672 O O . VAL A 1 87 ? -3.049 -1.361 17.259 1.00 86.88 87 VAL A O 1
ATOM 675 N N . VAL A 1 88 ? -4.373 0.015 18.445 1.00 85.25 88 VAL A N 1
ATOM 676 C CA . VAL A 1 88 ? -4.444 -0.852 19.627 1.00 85.25 88 VAL A CA 1
ATOM 677 C C . VAL A 1 88 ? -5.545 -1.880 19.411 1.00 85.25 88 VAL A C 1
ATOM 679 O O . VAL A 1 88 ? -6.714 -1.524 19.314 1.00 85.25 88 VAL A O 1
ATOM 682 N N . ILE A 1 89 ? -5.178 -3.159 19.374 1.00 82.19 89 ILE A N 1
ATOM 683 C CA . ILE A 1 89 ? -6.144 -4.254 19.268 1.00 82.19 89 ILE A CA 1
ATOM 684 C C . ILE A 1 89 ? -6.712 -4.519 20.661 1.00 82.19 89 ILE A C 1
ATOM 686 O O . ILE A 1 89 ? -6.000 -5.009 21.541 1.00 82.19 89 ILE A O 1
ATOM 690 N N . LYS A 1 90 ? -7.991 -4.205 20.864 1.00 72.69 90 LYS A N 1
ATOM 691 C CA . LYS A 1 90 ? -8.733 -4.650 22.046 1.00 72.69 90 LYS A CA 1
ATOM 692 C C . LYS A 1 90 ? -9.214 -6.072 21.767 1.00 72.69 90 LYS A C 1
ATOM 694 O O . LYS A 1 90 ? -10.021 -6.275 20.866 1.00 72.69 90 LYS A O 1
ATOM 699 N N . ARG A 1 91 ? -8.618 -7.039 22.462 1.00 59.53 91 ARG A N 1
ATOM 700 C CA . ARG A 1 91 ? -9.041 -8.443 22.433 1.00 59.53 91 ARG A CA 1
ATOM 701 C C . ARG A 1 91 ? -10.166 -8.677 23.423 1.00 59.53 91 ARG A C 1
ATOM 703 O O . ARG A 1 91 ? -10.113 -8.033 24.494 1.00 59.53 91 ARG A O 1
#

pLDDT: mean 85.22, std 12.57, range [51.12, 95.06]

Sequence (91 aa):
MSCRNCRLPSPRCVAVDAVVEHDLVSALNVSGFPEVTFTKAGKILYRERAIRTADELSKMMAFFYYGAAKPPCLDCTGDRQERIPTVVIKR

Nearest PDB structures (foldseek):
  6ne8-assembly1_A  TM=9.495E-01  e=4.230E-09  Arabidopsis thaliana
  3die-assembly1_B  TM=9.480E-01  e=3.410E+00  Staphylococcus aureus

InterPro domains:
  IPR036249 Thioredoxin-like superfamily [SSF52833] (11-61)
  IPR044701 Thioredoxin-like fold domain-containing protein MRL7/MRL7L [PTHR34669] (3-86)

Mean predicted aligned error: 5.85 Å

Foldseek 3Di:
DALPPDPDGQDDDDDDDCVPPVQLCVQVVPDDPPWDWDDDDQKTFDIDDDDDDPVQVSQVRCCPPVVDDDDPPDDPPDRDTGGRGDDDDDD

Solvent-accessible surface area (backbone atoms only — not comparable to full-atom values): 6166 Å² total; per-residue (Å²): 126,77,54,86,83,70,90,54,83,60,73,91,81,85,88,78,60,65,91,75,41,50,69,58,37,60,62,67,64,64,90,64,83,73,62,51,73,42,68,58,95,69,26,34,53,46,78,46,66,73,93,71,53,73,67,57,53,39,39,48,47,35,26,77,74,70,70,45,71,81,46,90,86,65,74,76,90,68,67,63,72,38,74,57,71,88,78,86,82,86,127